Protein AF-Q0MRF9-F1 (afdb_monomer)

Foldseek 3Di:
DDPVVVVVVVLVVQLVVQLVVLVPVLVVVLVVLVVVLVVVCVVCVVCNVVSVVVSVVVNVVSVVVSCVSNVVSDDPDDPDPVVPPVVVVVVVPDD

Secondary structure (DSSP, 8-state):
--HHHHHHHHHHHHHHHHHHHHTHHHHHHHHHHHHHHHHHHHH-GGGHHHHHHHHHHHHHHHHHHHHHHHTTSS-S---------HHHHHHT---

Sequence (95 aa):
MDSLTWIAVASIVMAGLTTGFGTMGPALAEGRAVSVALTSLAQQPDASATITRTLFVGLAMIESMAILLLCRVDDPDLRQPILECPIASVCSGGR

pLDDT: mean 74.39, std 16.98, range [37.38, 92.44]

Mean predicted aligned error: 10.78 Å

Organism: Pseudomonas veronii (NCBI:txid76761)

Radius of gyration: 18.83 Å; Cα contacts (8 Å, |Δi|>4): 32; chains: 1; bounding box: 41×24×55 Å

Structure (mmCIF, N/CA/C/O backbone):
data_AF-Q0MRF9-F1
#
_entry.id   AF-Q0MRF9-F1
#
loop_
_atom_site.group_PDB
_atom_site.id
_atom_site.type_symbol
_atom_site.label_atom_id
_atom_site.label_alt_id
_atom_site.label_comp_id
_atom_site.label_asym_id
_atom_site.label_entity_id
_atom_site.label_seq_id
_atom_site.pdbx_PDB_ins_code
_atom_site.Cartn_x
_atom_site.Cartn_y
_atom_site.Cartn_z
_atom_site.occupancy
_atom_site.B_iso_or_equiv
_atom_site.auth_seq_id
_atom_site.auth_comp_id
_atom_site.auth_asym_id
_atom_site.auth_atom_id
_atom_site.pdbx_PDB_model_num
ATOM 1 N N . MET A 1 1 ? 20.809 9.201 -35.330 1.00 60.41 1 MET A N 1
ATOM 2 C CA . MET A 1 1 ? 20.288 8.933 -33.979 1.00 60.41 1 MET A CA 1
ATOM 3 C C . MET A 1 1 ? 21.423 8.308 -33.209 1.00 60.41 1 MET A C 1
ATOM 5 O O . MET A 1 1 ? 21.831 7.204 -33.557 1.00 60.41 1 MET A O 1
ATOM 9 N N . ASP A 1 2 ? 22.000 9.058 -32.285 1.00 82.62 2 ASP A N 1
ATOM 10 C CA . ASP A 1 2 ? 23.196 8.645 -31.559 1.00 82.62 2 ASP A CA 1
ATOM 11 C C . ASP A 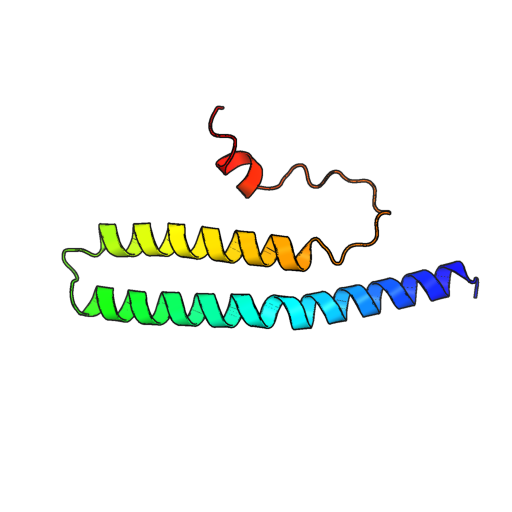1 2 ? 22.869 7.505 -30.589 1.00 82.62 2 ASP A C 1
ATOM 13 O O . ASP A 1 2 ? 21.748 7.407 -30.083 1.00 82.62 2 ASP A O 1
ATOM 17 N N . SER A 1 3 ? 23.843 6.633 -30.315 1.00 83.38 3 SER A N 1
ATOM 18 C CA . SER A 1 3 ? 23.676 5.495 -29.397 1.00 83.38 3 SER A CA 1
ATOM 19 C C . SER A 1 3 ? 23.156 5.927 -28.020 1.00 83.38 3 SER A C 1
ATOM 21 O O . SER A 1 3 ? 22.396 5.199 -27.389 1.00 83.38 3 SER A O 1
ATOM 23 N N . LEU A 1 4 ? 23.497 7.145 -27.589 1.00 84.38 4 LEU A N 1
ATOM 24 C CA . LEU A 1 4 ? 23.014 7.747 -26.346 1.00 84.38 4 LEU A CA 1
ATOM 25 C C . LEU A 1 4 ? 21.495 7.965 -26.338 1.00 84.38 4 LEU A C 1
ATOM 27 O O . LEU A 1 4 ? 20.853 7.732 -25.319 1.00 84.38 4 LEU A O 1
ATOM 31 N N . THR A 1 5 ? 20.897 8.358 -27.466 1.00 84.06 5 THR A N 1
ATOM 32 C CA . THR A 1 5 ? 19.444 8.565 -27.551 1.00 84.06 5 THR A CA 1
ATOM 33 C C . THR A 1 5 ? 18.689 7.243 -27.422 1.00 84.06 5 THR A C 1
ATOM 35 O O . THR A 1 5 ? 17.661 7.187 -26.756 1.00 84.06 5 THR A O 1
ATOM 38 N N . TRP A 1 6 ? 19.213 6.160 -28.003 1.00 81.50 6 TRP A N 1
ATOM 39 C CA . TRP A 1 6 ? 18.616 4.827 -27.868 1.00 81.50 6 TRP A CA 1
ATOM 40 C C . TRP A 1 6 ? 18.707 4.275 -26.444 1.00 81.50 6 TRP A C 1
ATOM 42 O O . TRP A 1 6 ? 17.745 3.673 -25.969 1.00 81.50 6 TRP A O 1
ATOM 52 N N . ILE A 1 7 ? 19.823 4.517 -25.750 1.00 81.88 7 ILE A N 1
ATOM 53 C CA . ILE A 1 7 ? 19.993 4.131 -24.342 1.00 81.88 7 ILE A CA 1
ATOM 54 C C . ILE A 1 7 ? 19.004 4.900 -23.453 1.00 81.88 7 ILE A C 1
ATOM 56 O O . ILE A 1 7 ? 18.335 4.283 -22.629 1.00 81.88 7 ILE A O 1
ATOM 60 N N . ALA A 1 8 ? 18.843 6.209 -23.672 1.00 78.19 8 ALA A N 1
ATOM 61 C CA . ALA A 1 8 ? 17.900 7.034 -22.912 1.00 78.19 8 ALA A CA 1
ATOM 62 C C . ALA A 1 8 ? 16.436 6.597 -23.104 1.00 78.19 8 ALA A C 1
ATOM 64 O O . ALA A 1 8 ? 15.658 6.556 -22.156 1.00 78.19 8 ALA A O 1
ATOM 65 N N . VAL A 1 9 ? 16.043 6.231 -24.327 1.00 82.62 9 VAL A N 1
ATOM 66 C CA . VAL A 1 9 ? 14.689 5.710 -24.580 1.00 82.62 9 VAL A CA 1
ATOM 67 C C . VAL A 1 9 ? 14.484 4.361 -23.886 1.00 82.62 9 VAL A C 1
ATOM 69 O O . VAL A 1 9 ? 13.426 4.126 -23.303 1.00 82.62 9 VAL A O 1
ATOM 72 N N . ALA A 1 10 ? 15.489 3.483 -23.915 1.00 83.69 10 ALA A N 1
ATOM 73 C CA . ALA A 1 10 ? 15.413 2.187 -23.251 1.00 83.69 10 ALA A CA 1
ATOM 74 C C . ALA A 1 10 ? 15.303 2.314 -21.719 1.00 83.69 10 ALA A C 1
ATOM 76 O O . ALA A 1 10 ? 14.501 1.591 -21.123 1.00 83.69 10 ALA A O 1
ATOM 77 N N . SER A 1 11 ? 16.039 3.237 -21.082 1.00 75.25 11 SER A N 1
ATOM 78 C CA . SER A 1 11 ? 15.974 3.426 -19.623 1.00 75.25 11 SER A CA 1
ATOM 79 C C . SER A 1 11 ? 14.617 3.961 -19.167 1.00 75.25 11 SER A C 1
ATOM 81 O O . SER A 1 11 ? 14.029 3.399 -18.248 1.00 75.25 11 SER A O 1
ATOM 83 N N . ILE A 1 12 ? 14.041 4.939 -19.875 1.00 79.81 12 ILE A N 1
ATOM 84 C CA . ILE A 1 12 ? 12.712 5.491 -19.552 1.00 79.81 12 ILE A CA 1
ATOM 85 C C . ILE A 1 12 ? 11.624 4.408 -19.609 1.00 79.81 12 ILE A C 1
ATOM 87 O O . ILE A 1 12 ? 10.759 4.335 -18.733 1.00 79.81 12 ILE A O 1
ATOM 91 N N . VAL A 1 13 ? 11.665 3.538 -20.624 1.00 85.56 13 VAL A N 1
ATOM 92 C CA . VAL A 1 13 ? 10.692 2.443 -20.760 1.00 85.56 13 VAL A CA 1
ATOM 93 C C . VAL A 1 13 ? 10.854 1.421 -19.632 1.00 85.56 13 VAL A C 1
ATOM 95 O O . VAL A 1 13 ? 9.859 1.000 -19.040 1.00 85.56 13 VAL A O 1
ATOM 98 N N . MET A 1 14 ? 12.090 1.048 -19.292 1.00 82.00 14 MET A N 1
ATOM 99 C CA . MET A 1 14 ? 12.365 0.111 -18.197 1.00 82.00 14 MET A CA 1
ATOM 100 C C . MET A 1 14 ? 11.997 0.688 -16.824 1.00 82.00 14 MET A C 1
ATOM 102 O O . MET A 1 14 ? 11.432 -0.032 -15.995 1.00 82.00 14 MET A O 1
ATOM 106 N N . ALA A 1 15 ? 12.235 1.982 -16.600 1.00 75.88 15 ALA A N 1
ATOM 107 C CA . ALA A 1 15 ? 11.839 2.684 -15.384 1.00 75.88 15 ALA A CA 1
ATOM 108 C C . ALA A 1 15 ? 10.310 2.703 -15.221 1.00 75.88 15 ALA A C 1
ATOM 110 O O . ALA A 1 15 ? 9.784 2.363 -14.155 1.00 75.88 15 ALA A O 1
ATOM 111 N N . GLY A 1 16 ? 9.579 3.004 -16.300 1.00 77.12 16 GLY A N 1
ATOM 112 C CA . GLY A 1 16 ? 8.115 2.983 -16.309 1.00 77.12 16 GLY A CA 1
ATOM 113 C C . GLY A 1 16 ? 7.532 1.591 -16.049 1.00 77.12 16 GLY A C 1
ATOM 114 O O . GLY A 1 16 ? 6.625 1.447 -15.227 1.00 77.12 16 GLY A O 1
ATOM 115 N N . LEU A 1 17 ? 8.076 0.552 -16.692 1.00 84.38 17 LEU A N 1
ATOM 116 C CA . LEU A 1 17 ? 7.625 -0.828 -16.480 1.00 84.38 17 LEU A CA 1
ATOM 117 C C . LEU A 1 17 ? 7.875 -1.286 -15.044 1.00 84.38 17 LEU A C 1
ATOM 119 O O . LEU A 1 17 ? 6.973 -1.821 -14.399 1.00 84.38 17 LEU A O 1
ATOM 123 N N . THR A 1 18 ? 9.071 -1.050 -14.513 1.00 81.81 18 THR A N 1
ATOM 124 C CA . THR A 1 18 ? 9.409 -1.543 -13.175 1.00 81.81 18 THR A CA 1
ATOM 125 C C . THR A 1 18 ? 8.646 -0.788 -12.085 1.00 81.81 18 THR A C 1
ATOM 127 O O . THR A 1 18 ? 8.201 -1.408 -11.121 1.00 81.81 18 THR A O 1
ATOM 130 N N . THR A 1 19 ? 8.379 0.508 -12.273 1.00 79.81 19 THR A N 1
ATOM 131 C CA . THR A 1 19 ? 7.507 1.282 -11.371 1.00 79.81 19 THR A CA 1
ATOM 132 C C . THR A 1 19 ? 6.057 0.796 -11.430 1.00 79.81 19 THR A C 1
ATOM 134 O O . THR A 1 19 ? 5.410 0.612 -10.395 1.00 79.81 19 THR A O 1
ATOM 137 N N . GLY A 1 20 ? 5.550 0.530 -12.638 1.00 80.44 20 GLY A N 1
ATOM 138 C CA . GLY A 1 20 ? 4.193 0.029 -12.847 1.00 80.44 20 GLY A CA 1
ATOM 139 C C . GLY A 1 20 ? 3.950 -1.321 -12.172 1.00 80.44 20 GLY A C 1
ATOM 140 O O . GLY A 1 20 ? 2.954 -1.482 -11.475 1.00 80.44 20 GLY A O 1
ATOM 141 N N . PHE A 1 21 ? 4.876 -2.274 -12.312 1.00 82.00 21 PHE A N 1
ATOM 142 C CA . PHE A 1 21 ? 4.759 -3.581 -11.654 1.00 82.00 21 PHE A CA 1
ATOM 143 C C . PHE A 1 21 ? 5.115 -3.539 -10.159 1.00 82.00 21 PHE A C 1
ATOM 145 O O . PHE A 1 21 ? 4.492 -4.243 -9.363 1.00 82.00 21 PHE A O 1
ATOM 152 N N . GLY A 1 22 ? 6.076 -2.705 -9.755 1.00 80.88 22 GLY A N 1
ATOM 153 C CA . GLY A 1 22 ? 6.527 -2.602 -8.365 1.00 80.88 22 GLY A CA 1
ATOM 154 C C . GLY A 1 22 ? 5.483 -2.010 -7.413 1.00 80.88 22 GLY A C 1
ATOM 155 O O . GLY A 1 22 ? 5.391 -2.430 -6.261 1.00 80.88 22 GLY A O 1
ATOM 156 N N . THR A 1 23 ? 4.642 -1.090 -7.893 1.00 82.19 23 THR A N 1
ATOM 157 C CA . THR A 1 23 ? 3.592 -0.437 -7.082 1.00 82.19 23 THR A CA 1
ATOM 158 C C . THR A 1 23 ? 2.356 -1.307 -6.836 1.00 82.19 23 THR A C 1
ATOM 160 O O . THR A 1 23 ? 1.596 -1.036 -5.905 1.00 82.19 23 THR A O 1
ATOM 163 N N . MET A 1 24 ? 2.150 -2.385 -7.604 1.00 85.88 24 MET A N 1
ATOM 164 C CA . MET A 1 24 ? 0.936 -3.210 -7.494 1.00 85.88 24 MET A CA 1
ATOM 165 C C . MET A 1 24 ? 0.817 -3.924 -6.138 1.00 85.88 24 MET A C 1
ATOM 167 O O . MET A 1 24 ? -0.281 -4.050 -5.597 1.00 85.88 24 MET A O 1
ATOM 171 N N . GLY A 1 25 ? 1.939 -4.394 -5.582 1.00 86.31 25 GLY A N 1
ATOM 172 C CA . GLY A 1 25 ? 1.975 -5.078 -4.285 1.00 86.31 25 GLY A CA 1
ATOM 173 C C . GLY A 1 25 ? 1.585 -4.163 -3.116 1.00 86.31 25 GLY A C 1
ATOM 174 O O . GLY A 1 25 ? 0.621 -4.481 -2.412 1.00 86.31 25 GLY A O 1
ATOM 175 N N . PRO A 1 26 ? 2.280 -3.023 -2.923 1.00 85.12 26 PRO A N 1
ATOM 176 C CA . PRO A 1 26 ? 1.939 -2.035 -1.900 1.00 85.12 26 PRO A CA 1
ATOM 177 C C . PRO A 1 26 ? 0.499 -1.523 -2.009 1.00 85.12 26 PRO A C 1
ATOM 179 O O . PRO A 1 26 ? -0.224 -1.551 -1.015 1.00 85.12 26 PRO A O 1
ATOM 182 N N . ALA A 1 27 ? 0.029 -1.195 -3.221 1.00 86.12 27 ALA A N 1
ATOM 183 C CA . ALA A 1 27 ? -1.337 -0.708 -3.438 1.00 86.12 27 ALA A CA 1
ATOM 184 C C . ALA A 1 27 ? -2.409 -1.701 -2.946 1.00 86.12 27 ALA A C 1
ATOM 186 O O . ALA A 1 27 ? -3.418 -1.315 -2.349 1.00 86.12 27 ALA A O 1
ATOM 187 N N . LEU A 1 28 ? -2.187 -3.004 -3.158 1.00 88.75 28 LEU A N 1
ATOM 188 C CA . LEU A 1 28 ? -3.108 -4.037 -2.686 1.00 88.75 28 LEU A CA 1
ATOM 189 C C . LEU A 1 28 ? -3.033 -4.225 -1.161 1.00 88.75 28 LEU A C 1
ATOM 191 O O . LEU A 1 28 ? -4.059 -4.470 -0.521 1.00 88.75 28 LEU A O 1
ATOM 195 N N . ALA A 1 29 ? -1.839 -4.111 -0.574 1.00 88.38 29 ALA A N 1
ATOM 196 C CA . ALA A 1 29 ? -1.626 -4.245 0.865 1.00 88.38 29 ALA A CA 1
ATOM 197 C C . ALA A 1 29 ? -2.275 -3.095 1.655 1.00 88.38 29 ALA A C 1
ATOM 199 O O . ALA A 1 29 ? -2.962 -3.345 2.648 1.00 88.38 29 ALA A O 1
ATOM 200 N N . GLU A 1 30 ? -2.130 -1.856 1.186 1.00 88.69 30 GLU A N 1
ATOM 201 C CA . GLU A 1 30 ? -2.719 -0.671 1.820 1.00 88.69 30 GLU A CA 1
ATOM 202 C C . GLU A 1 30 ? -4.245 -0.697 1.773 1.00 88.69 30 GLU A C 1
ATOM 204 O O . GLU A 1 30 ? -4.901 -0.519 2.802 1.00 88.69 30 GLU A O 1
ATOM 209 N N . GLY A 1 31 ? -4.828 -1.020 0.613 1.00 89.12 31 GLY A N 1
ATOM 210 C CA . GLY A 1 31 ? -6.281 -1.144 0.477 1.00 89.12 31 GLY A CA 1
ATOM 211 C C . GLY A 1 31 ? -6.866 -2.207 1.415 1.00 89.12 31 GLY A C 1
ATOM 212 O O . GLY A 1 31 ? -7.900 -1.989 2.057 1.00 89.12 31 GLY A O 1
ATOM 213 N N . ARG A 1 32 ? -6.172 -3.343 1.568 1.00 90.94 32 ARG A N 1
ATOM 214 C CA . ARG A 1 32 ? -6.549 -4.395 2.526 1.00 90.94 32 ARG A CA 1
ATOM 215 C C . ARG A 1 32 ? -6.459 -3.887 3.965 1.00 90.94 32 ARG A C 1
ATOM 217 O O . ARG A 1 32 ? -7.430 -4.044 4.706 1.00 90.94 32 ARG A O 1
ATOM 224 N N . ALA A 1 33 ? -5.354 -3.252 4.349 1.00 89.00 33 ALA A N 1
ATOM 225 C CA . ALA A 1 33 ? -5.154 -2.731 5.701 1.00 89.00 33 ALA A CA 1
ATOM 226 C C . ALA A 1 33 ? -6.231 -1.703 6.094 1.00 89.00 33 ALA A C 1
ATOM 228 O O . ALA A 1 33 ? -6.819 -1.807 7.173 1.00 89.00 33 ALA A O 1
ATOM 229 N N . VAL A 1 34 ? -6.561 -0.773 5.191 1.00 91.12 34 VAL A N 1
ATOM 230 C CA . VAL A 1 34 ? -7.611 0.235 5.410 1.00 91.12 34 VAL A CA 1
ATOM 231 C C . VAL A 1 34 ? -8.988 -0.415 5.550 1.00 91.12 34 VAL A C 1
ATOM 233 O O . VAL A 1 34 ? -9.726 -0.079 6.474 1.00 91.12 34 VAL A O 1
ATOM 236 N N . SER A 1 35 ? -9.335 -1.384 4.695 1.00 91.94 35 SER A N 1
ATOM 237 C CA . SER A 1 35 ? -10.638 -2.068 4.770 1.00 91.94 35 SER A CA 1
ATOM 238 C C . SER A 1 35 ? -10.856 -2.796 6.106 1.00 91.94 35 SER A C 1
ATOM 240 O O . SER A 1 35 ? -11.941 -2.727 6.696 1.00 91.94 35 SER A O 1
ATOM 242 N N . VAL A 1 36 ? -9.806 -3.438 6.630 1.00 90.88 36 VAL A N 1
ATOM 243 C CA . VAL A 1 36 ? -9.838 -4.117 7.930 1.00 90.88 36 VAL A CA 1
ATOM 244 C C . VAL A 1 36 ? -9.941 -3.094 9.058 1.00 90.88 36 VAL A C 1
ATOM 246 O O . VAL A 1 36 ? -10.761 -3.266 9.957 1.00 90.88 36 VAL A O 1
ATOM 249 N N . ALA A 1 37 ? -9.190 -1.994 8.991 1.00 89.44 37 ALA A N 1
ATOM 250 C CA . ALA A 1 37 ? -9.270 -0.943 10.000 1.00 89.44 37 ALA A CA 1
ATOM 251 C C . ALA A 1 37 ? -10.647 -0.267 10.048 1.00 89.44 37 ALA A C 1
ATOM 253 O O . ALA A 1 37 ? -11.159 -0.034 11.139 1.00 89.44 37 ALA A O 1
ATOM 254 N N . LEU A 1 38 ? -11.284 -0.015 8.899 1.00 89.88 38 LEU A N 1
ATOM 255 C CA . LEU A 1 38 ? -12.651 0.516 8.839 1.00 89.88 38 LEU A CA 1
ATOM 256 C C . LEU A 1 38 ? -13.667 -0.451 9.460 1.00 89.88 38 LEU A C 1
ATOM 258 O O . LEU A 1 38 ? -14.569 -0.018 10.175 1.00 89.88 38 LEU A O 1
ATOM 262 N N . THR A 1 39 ? -13.491 -1.757 9.246 1.00 92.00 39 THR A N 1
ATOM 263 C CA . THR A 1 39 ? -14.337 -2.781 9.879 1.00 92.00 39 THR A CA 1
ATOM 264 C C . THR A 1 39 ? -14.159 -2.773 11.401 1.00 92.00 39 THR A C 1
ATOM 266 O O . THR A 1 39 ? -15.145 -2.778 12.137 1.00 92.00 39 THR A O 1
ATOM 269 N N . SER A 1 40 ? -12.918 -2.679 11.888 1.00 88.25 40 SER A N 1
ATOM 270 C CA . SER A 1 40 ? -12.617 -2.574 13.323 1.00 88.25 40 SER A CA 1
ATOM 271 C C . SER A 1 40 ? -13.146 -1.277 13.947 1.00 88.25 40 SER A C 1
ATOM 273 O O . SER A 1 40 ? -13.655 -1.302 15.065 1.00 88.25 40 SER A O 1
ATOM 275 N N . LEU A 1 41 ? -13.091 -0.156 13.218 1.00 89.75 41 LEU A N 1
ATOM 276 C CA . LEU A 1 41 ? -13.673 1.125 13.639 1.00 89.75 41 LEU A CA 1
ATOM 277 C C . LEU A 1 41 ? -15.196 1.044 13.778 1.00 89.75 41 LEU A C 1
ATOM 279 O O . LEU A 1 41 ? -15.748 1.589 14.730 1.00 89.75 41 LEU A O 1
ATOM 283 N N . ALA A 1 42 ? -15.868 0.346 12.859 1.00 89.38 42 ALA A N 1
ATOM 284 C CA . ALA A 1 42 ? -17.312 0.141 12.924 1.00 89.38 42 ALA A CA 1
ATOM 285 C C . ALA A 1 42 ? -17.728 -0.741 14.115 1.00 89.38 42 ALA A C 1
ATOM 287 O O . ALA A 1 42 ? -18.799 -0.533 14.680 1.00 89.38 42 ALA A O 1
ATOM 288 N N . GLN A 1 43 ? -16.892 -1.710 14.511 1.00 92.44 43 GLN A N 1
ATOM 289 C CA . GLN A 1 43 ? -17.166 -2.574 15.666 1.00 92.44 43 GLN A CA 1
ATOM 290 C C . GLN A 1 43 ? -16.833 -1.923 17.013 1.00 92.44 43 GLN A C 1
ATOM 292 O O . GLN A 1 43 ? -17.472 -2.246 18.013 1.00 92.44 43 GLN A O 1
ATOM 297 N N . GLN A 1 44 ? -15.838 -1.034 17.062 1.00 87.88 44 GLN A N 1
ATOM 298 C CA . GLN A 1 44 ? -15.376 -0.397 18.298 1.00 87.88 44 GLN A CA 1
ATOM 299 C C . GLN A 1 44 ? -15.149 1.111 18.104 1.00 87.88 44 GLN A C 1
ATOM 301 O O . GLN A 1 44 ? -14.000 1.565 18.035 1.00 87.88 44 GLN A O 1
ATOM 306 N N . PRO A 1 4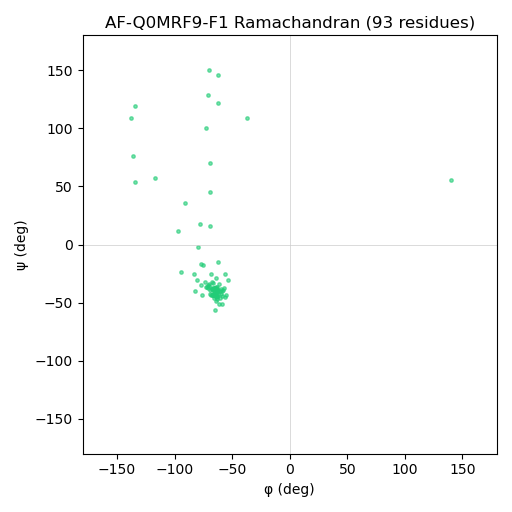5 ? -16.230 1.916 18.055 1.00 81.94 45 PRO A N 1
ATOM 307 C CA . PRO A 1 45 ? -16.125 3.365 17.875 1.00 81.94 45 PRO A CA 1
ATOM 308 C C . PRO A 1 45 ? -15.407 4.064 19.045 1.00 81.94 45 PRO A C 1
ATOM 310 O O . PRO A 1 45 ? -14.715 5.062 18.831 1.00 81.94 45 PRO A O 1
ATOM 313 N N . ASP A 1 46 ? -15.484 3.504 20.256 1.00 85.06 46 ASP A N 1
ATOM 314 C CA . ASP A 1 46 ? -14.836 4.048 21.461 1.00 85.06 46 ASP A CA 1
ATOM 315 C C . ASP A 1 46 ? -13.299 3.961 21.413 1.00 85.06 46 ASP A C 1
ATOM 317 O O . ASP A 1 46 ? -12.603 4.765 22.030 1.00 85.06 46 ASP A O 1
ATOM 321 N N . ALA A 1 47 ? -12.748 3.017 20.641 1.00 87.31 47 ALA A N 1
ATOM 322 C CA . ALA A 1 47 ? -11.304 2.831 20.462 1.00 87.31 47 ALA A CA 1
ATOM 323 C C . ALA A 1 47 ? -10.760 3.497 19.180 1.00 87.31 47 ALA A C 1
ATOM 325 O O . ALA A 1 47 ? -9.610 3.265 18.788 1.00 87.31 47 ALA A O 1
ATOM 326 N N . SER A 1 48 ? -11.562 4.338 18.522 1.00 82.81 48 SER A N 1
ATOM 327 C CA . SER A 1 48 ? -11.258 4.916 17.205 1.00 82.81 48 SER A CA 1
ATOM 328 C C . SER A 1 48 ? -9.942 5.696 17.135 1.00 82.81 48 SER A C 1
ATOM 330 O O . SER A 1 48 ? -9.203 5.582 16.151 1.00 82.81 48 SER A O 1
ATOM 332 N N . ALA A 1 49 ? -9.598 6.431 18.196 1.00 86.12 49 ALA A N 1
ATOM 333 C CA . ALA A 1 49 ? -8.341 7.175 18.284 1.00 86.12 49 ALA A CA 1
ATOM 334 C C . ALA A 1 49 ? -7.107 6.256 18.258 1.00 86.12 49 ALA A C 1
ATOM 336 O O . ALA A 1 49 ? -6.091 6.594 17.653 1.00 86.12 49 ALA A O 1
ATOM 337 N N . THR A 1 50 ? -7.190 5.075 18.873 1.00 89.06 50 THR A N 1
ATOM 338 C CA . THR A 1 50 ? -6.088 4.103 18.894 1.00 89.06 50 THR A CA 1
ATOM 339 C C . THR A 1 50 ? -5.967 3.385 17.551 1.00 89.06 50 THR A C 1
ATOM 341 O O . THR A 1 50 ? -4.859 3.261 17.030 1.00 89.06 50 THR A O 1
ATOM 344 N N . ILE A 1 51 ? -7.094 2.970 16.960 1.00 88.00 51 ILE A N 1
ATOM 345 C CA . ILE A 1 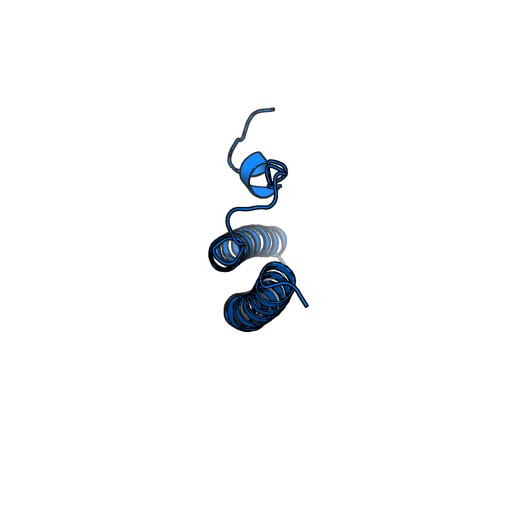51 ? -7.132 2.234 15.683 1.00 88.00 51 ILE A CA 1
ATOM 346 C C . ILE A 1 51 ? -6.592 3.086 14.527 1.00 88.00 51 ILE A C 1
ATOM 348 O O . ILE A 1 51 ? -5.818 2.607 13.704 1.00 88.00 51 ILE A O 1
ATOM 352 N N . THR A 1 52 ? -6.962 4.365 14.460 1.00 87.75 52 THR A N 1
ATOM 353 C CA . THR A 1 52 ? -6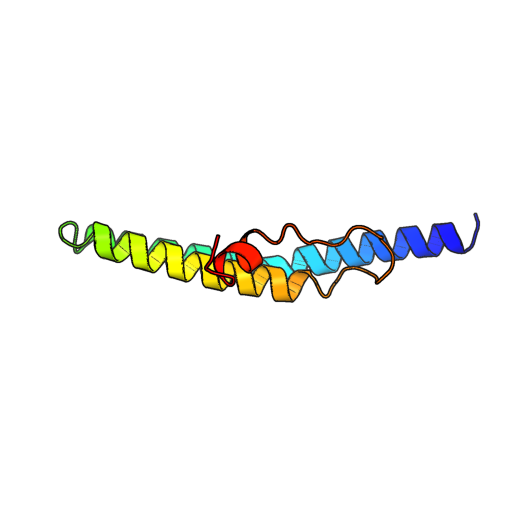.456 5.266 13.410 1.00 87.75 52 THR A CA 1
ATOM 354 C C . THR A 1 52 ? -4.961 5.542 13.562 1.00 87.75 52 THR A 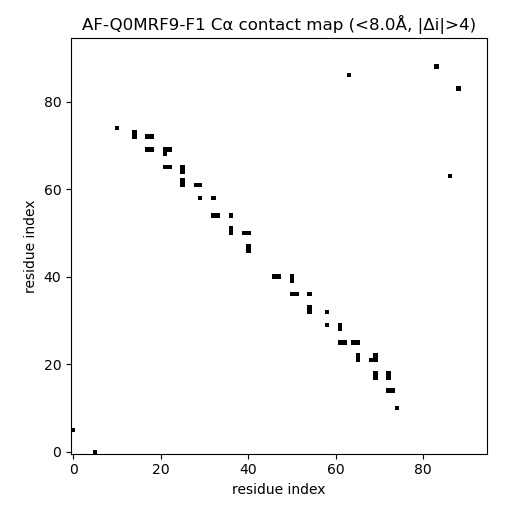C 1
ATOM 356 O O . THR A 1 52 ? -4.241 5.565 12.565 1.00 87.75 52 THR A O 1
ATOM 359 N N . ARG A 1 53 ? -4.450 5.673 14.794 1.00 91.19 53 ARG A N 1
ATOM 360 C CA . ARG A 1 53 ? -3.011 5.860 15.044 1.00 91.19 53 ARG A CA 1
ATOM 361 C C . ARG A 1 53 ? -2.187 4.655 14.594 1.00 91.19 53 ARG A C 1
ATOM 363 O O . ARG A 1 53 ? -1.153 4.836 13.957 1.00 91.19 53 ARG A O 1
ATOM 370 N N . THR A 1 54 ? -2.640 3.440 14.902 1.00 87.38 54 THR A N 1
ATOM 371 C CA . THR A 1 54 ? -1.953 2.213 14.470 1.00 87.38 54 THR A CA 1
ATOM 372 C C . THR A 1 54 ? -2.088 1.987 12.966 1.00 87.38 54 THR A C 1
ATOM 374 O O . THR A 1 54 ? -1.117 1.559 12.345 1.00 87.38 54 THR A O 1
ATOM 377 N N . LEU A 1 55 ? -3.226 2.351 12.364 1.00 88.19 55 LEU A N 1
ATOM 378 C CA . LEU A 1 55 ? -3.410 2.352 10.911 1.00 88.19 55 LEU A CA 1
ATOM 379 C C . LEU A 1 55 ? -2.389 3.265 10.218 1.00 88.19 55 LEU A C 1
ATOM 381 O O . LEU A 1 55 ? -1.707 2.805 9.310 1.00 88.19 55 LEU A O 1
ATOM 385 N N . PHE A 1 56 ? -2.245 4.527 10.640 1.00 88.00 56 PHE A N 1
ATOM 386 C CA . PHE A 1 56 ? -1.312 5.462 9.993 1.00 88.00 56 PHE A CA 1
ATOM 387 C C . PHE A 1 56 ? 0.153 5.047 10.153 1.00 88.00 56 PHE A C 1
ATOM 389 O O . PHE A 1 56 ? 0.925 5.167 9.206 1.00 88.00 56 PHE A O 1
ATOM 396 N N . VAL A 1 57 ? 0.537 4.509 11.315 1.00 89.44 57 VAL A N 1
ATOM 397 C CA . VAL A 1 57 ? 1.886 3.951 11.508 1.00 89.44 57 VAL A CA 1
ATOM 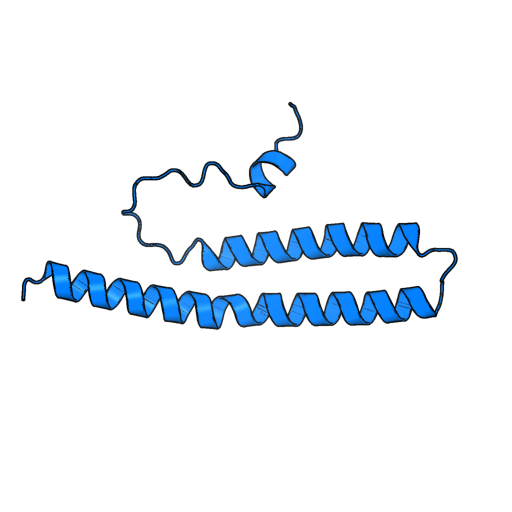398 C C . VAL A 1 57 ? 2.102 2.725 10.613 1.00 89.44 57 VAL A C 1
ATOM 400 O O . VAL A 1 57 ? 3.162 2.588 10.008 1.00 89.44 57 VAL A O 1
ATOM 403 N N . GLY A 1 58 ? 1.096 1.854 10.488 1.00 84.44 58 GLY A N 1
ATOM 404 C CA . GLY A 1 58 ? 1.142 0.691 9.600 1.00 84.44 58 GLY A CA 1
ATOM 405 C C . GLY A 1 58 ? 1.247 1.071 8.121 1.00 84.44 58 GLY A C 1
ATOM 406 O O . GLY A 1 58 ? 2.075 0.510 7.410 1.00 84.44 58 GLY A O 1
ATOM 407 N N . LEU A 1 59 ? 0.473 2.063 7.674 1.00 86.00 59 LEU A N 1
ATOM 408 C CA . LEU A 1 59 ? 0.548 2.603 6.314 1.00 86.00 59 LEU A CA 1
ATOM 409 C C . LEU A 1 59 ? 1.918 3.233 6.036 1.00 86.00 59 LEU A C 1
ATOM 411 O O . LEU A 1 59 ? 2.513 2.947 5.005 1.00 86.00 59 LEU A O 1
ATOM 415 N N . ALA A 1 60 ? 2.479 3.991 6.982 1.00 84.69 60 ALA A N 1
ATOM 416 C CA . ALA A 1 60 ? 3.817 4.567 6.836 1.00 84.69 60 ALA A CA 1
ATOM 417 C C . ALA A 1 60 ? 4.926 3.502 6.679 1.00 84.69 60 ALA A C 1
ATOM 419 O O . ALA A 1 60 ? 5.903 3.714 5.953 1.00 84.69 60 ALA A O 1
ATOM 420 N N . MET A 1 61 ? 4.782 2.343 7.334 1.00 82.19 61 MET A N 1
ATOM 421 C CA . MET A 1 61 ? 5.707 1.213 7.166 1.00 82.19 61 MET A CA 1
ATOM 422 C C . MET A 1 61 ? 5.587 0.572 5.775 1.00 82.19 61 MET A C 1
ATOM 424 O O . MET A 1 61 ? 6.608 0.229 5.178 1.00 82.19 61 MET A O 1
ATOM 428 N N . ILE A 1 62 ? 4.365 0.445 5.243 1.00 82.62 62 ILE A N 1
ATOM 429 C CA . ILE A 1 62 ? 4.118 -0.110 3.900 1.00 82.62 62 ILE A CA 1
ATOM 430 C C . ILE A 1 62 ? 4.646 0.839 2.815 1.00 82.62 62 ILE A C 1
ATOM 432 O O . ILE A 1 62 ? 5.365 0.389 1.922 1.00 82.62 62 ILE A O 1
ATOM 436 N N . GLU A 1 63 ? 4.402 2.142 2.951 1.00 81.25 63 GLU A N 1
ATOM 437 C CA . GLU A 1 63 ? 4.958 3.193 2.086 1.00 81.25 63 GLU A CA 1
ATOM 438 C C . GLU A 1 63 ? 6.494 3.139 2.032 1.00 81.25 63 GLU A C 1
ATOM 440 O O . GLU A 1 63 ? 7.107 3.179 0.965 1.00 81.25 63 GLU A O 1
ATOM 445 N N . SER A 1 64 ? 7.148 2.943 3.180 1.00 78.06 64 SER A N 1
ATOM 446 C CA . SER A 1 64 ? 8.613 2.829 3.237 1.00 78.06 64 SER A CA 1
ATOM 447 C C . SER A 1 64 ? 9.134 1.596 2.484 1.00 78.06 64 SER A C 1
ATOM 449 O O . SER A 1 64 ? 10.179 1.652 1.833 1.00 78.06 64 SER A O 1
ATOM 451 N N . MET A 1 65 ? 8.400 0.482 2.534 1.00 72.75 65 MET A N 1
ATOM 452 C CA . MET A 1 65 ? 8.699 -0.721 1.749 1.00 72.75 65 MET A CA 1
ATOM 453 C C . MET A 1 65 ? 8.433 -0.525 0.254 1.00 72.75 65 MET A C 1
ATOM 455 O O . MET A 1 65 ? 9.204 -1.037 -0.561 1.00 72.75 65 MET A O 1
ATOM 459 N N . ALA A 1 66 ? 7.404 0.242 -0.112 1.00 74.81 66 ALA A N 1
ATOM 460 C CA . ALA A 1 66 ? 7.141 0.618 -1.497 1.00 74.81 66 ALA A CA 1
ATOM 461 C C . ALA A 1 66 ? 8.312 1.431 -2.063 1.00 74.81 66 ALA A C 1
ATOM 463 O O . ALA A 1 66 ? 8.899 1.042 -3.071 1.00 74.81 66 ALA A O 1
ATOM 464 N N . ILE A 1 67 ? 8.743 2.483 -1.363 1.00 71.69 67 ILE A N 1
ATOM 465 C CA . ILE A 1 67 ? 9.882 3.315 -1.778 1.00 71.69 67 ILE A CA 1
ATOM 466 C C . ILE A 1 67 ? 11.169 2.483 -1.879 1.00 71.69 67 ILE A C 1
ATOM 468 O O . ILE A 1 67 ? 11.937 2.668 -2.817 1.00 71.69 67 ILE A O 1
ATOM 472 N N . LEU A 1 68 ? 11.399 1.524 -0.978 1.00 74.06 68 LEU A N 1
ATOM 473 C CA . LEU A 1 68 ? 12.551 0.612 -1.049 1.00 74.06 68 LEU A CA 1
ATOM 474 C C . LEU A 1 68 ? 12.557 -0.269 -2.306 1.00 74.06 68 LEU A C 1
ATOM 476 O O . LEU A 1 68 ? 13.624 -0.502 -2.879 1.00 74.06 68 LEU A O 1
ATOM 480 N N . LEU A 1 69 ? 11.391 -0.766 -2.722 1.00 69.06 69 LEU A N 1
ATOM 481 C CA . LEU A 1 69 ? 11.249 -1.588 -3.925 1.00 69.06 69 LEU A CA 1
ATOM 482 C C . LEU A 1 69 ? 11.413 -0.746 -5.204 1.00 69.06 69 LEU A C 1
ATOM 484 O O . LEU A 1 69 ? 12.001 -1.219 -6.173 1.00 69.06 69 LEU A O 1
ATOM 488 N N . LEU A 1 70 ? 10.924 0.498 -5.194 1.00 68.75 70 LEU A N 1
ATOM 489 C CA . LEU A 1 70 ? 10.948 1.401 -6.350 1.00 68.75 70 LEU A CA 1
ATOM 490 C C . LEU A 1 70 ? 12.285 2.124 -6.531 1.00 68.75 70 LEU A C 1
ATOM 492 O O . LEU A 1 70 ? 12.787 2.215 -7.642 1.00 68.75 70 LEU A O 1
ATOM 496 N N . CYS A 1 71 ? 12.917 2.576 -5.450 1.00 67.00 71 CYS A N 1
ATOM 497 C CA . CYS A 1 71 ? 14.187 3.313 -5.485 1.00 67.00 71 CYS A CA 1
ATOM 498 C C . CYS A 1 71 ? 15.351 2.484 -6.074 1.00 67.00 71 CYS A C 1
ATOM 500 O O . CYS A 1 71 ? 16.384 3.024 -6.453 1.00 67.00 71 CYS A O 1
ATOM 502 N N . ARG A 1 72 ? 15.201 1.157 -6.195 1.00 60.03 72 ARG A N 1
ATOM 503 C CA . ARG A 1 72 ? 16.185 0.286 -6.864 1.00 60.03 72 ARG A CA 1
ATOM 504 C C . ARG A 1 72 ? 16.095 0.289 -8.394 1.00 60.03 72 ARG A C 1
ATOM 506 O O . ARG A 1 72 ? 16.891 -0.402 -9.024 1.00 60.03 72 ARG A O 1
ATOM 513 N N . VAL A 1 73 ? 15.139 1.017 -8.964 1.00 61.25 73 VAL A N 1
ATOM 514 C CA . VAL A 1 73 ? 14.866 1.067 -10.407 1.00 61.25 73 VAL A CA 1
ATOM 515 C C . VAL A 1 73 ? 15.574 2.229 -11.103 1.00 61.25 73 VAL A C 1
ATOM 517 O O . VAL A 1 73 ? 15.826 2.123 -12.299 1.00 61.25 73 VAL A O 1
ATOM 520 N N . ASP A 1 74 ? 15.924 3.298 -10.387 1.00 53.72 74 ASP A N 1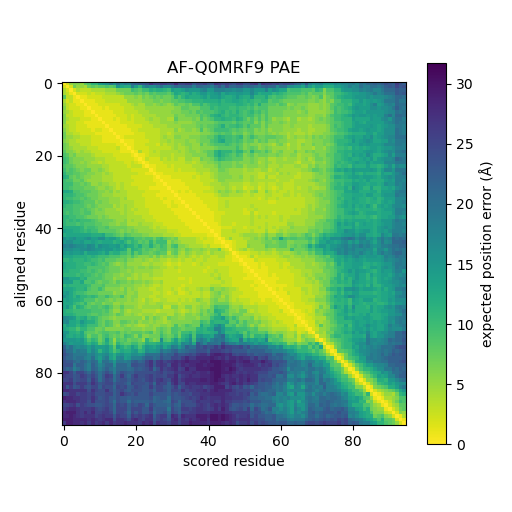
ATOM 521 C CA . ASP A 1 74 ? 16.629 4.435 -10.980 1.00 53.72 74 ASP A CA 1
ATOM 522 C C . ASP A 1 74 ? 18.080 4.079 -11.335 1.00 53.72 74 ASP A C 1
ATOM 524 O O . ASP A 1 74 ? 18.854 3.563 -10.518 1.00 53.72 74 ASP A O 1
ATOM 528 N N . ASP A 1 75 ? 18.453 4.369 -12.578 1.00 52.34 75 ASP A N 1
ATOM 529 C CA . ASP A 1 75 ? 19.817 4.312 -13.073 1.00 52.34 75 ASP A CA 1
ATOM 530 C C . ASP A 1 75 ? 20.717 5.324 -12.321 1.00 52.34 75 ASP A C 1
ATOM 532 O O . ASP A 1 75 ? 20.266 6.401 -11.931 1.00 52.34 75 ASP A O 1
ATOM 536 N N . PRO A 1 76 ? 22.008 5.003 -12.085 1.00 51.41 76 PRO A N 1
ATOM 537 C CA . PRO A 1 76 ? 22.884 5.729 -11.153 1.00 51.41 76 PRO A CA 1
ATOM 538 C C . PRO A 1 76 ? 23.297 7.155 -11.584 1.00 51.41 76 PRO A C 1
ATOM 540 O O . PRO A 1 76 ? 24.241 7.706 -11.017 1.00 51.41 76 PRO A O 1
ATOM 543 N N . ASP A 1 77 ? 22.624 7.771 -12.560 1.00 53.84 77 ASP A N 1
ATOM 544 C CA . ASP A 1 77 ? 23.097 8.976 -13.251 1.00 53.84 77 ASP A CA 1
ATOM 545 C C . ASP A 1 77 ? 22.021 10.070 -13.411 1.00 53.84 77 ASP A C 1
ATOM 547 O O . ASP A 1 77 ? 21.793 10.611 -14.492 1.00 53.84 77 ASP A O 1
ATOM 551 N N . LEU A 1 78 ? 21.383 10.478 -12.305 1.00 46.47 78 LEU A N 1
ATOM 552 C CA . LEU A 1 78 ? 20.882 11.850 -12.208 1.00 46.47 78 LEU A CA 1
ATOM 553 C C . LEU A 1 78 ? 21.140 12.464 -10.830 1.00 46.47 78 LEU A C 1
ATOM 555 O O . LEU A 1 78 ? 20.575 12.131 -9.794 1.00 46.47 78 LEU A O 1
ATOM 559 N N . ARG A 1 79 ? 22.074 13.403 -10.871 1.00 48.19 79 ARG A N 1
ATOM 560 C CA . ARG A 1 79 ? 22.717 14.140 -9.796 1.00 48.19 79 ARG A CA 1
ATOM 561 C C . ARG A 1 79 ? 21.771 15.120 -9.083 1.00 48.19 79 ARG A C 1
ATOM 563 O O . ARG A 1 79 ? 21.970 16.327 -9.189 1.00 48.19 79 ARG A O 1
ATOM 570 N N . GLN A 1 80 ? 20.796 14.626 -8.324 1.00 37.38 80 GLN A N 1
ATOM 571 C CA . GLN A 1 80 ? 20.238 15.345 -7.173 1.00 37.38 80 GLN A CA 1
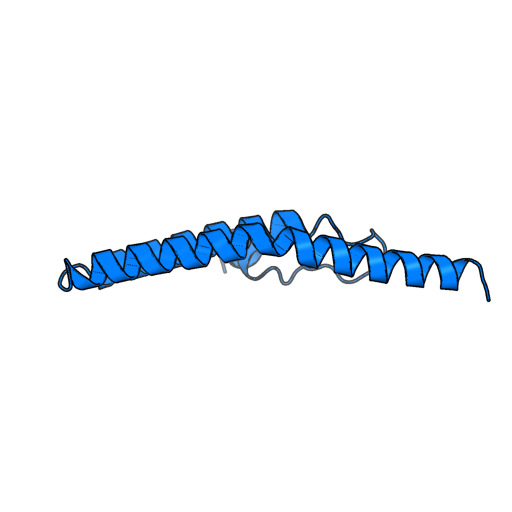ATOM 572 C C . GLN A 1 80 ? 20.122 14.357 -6.012 1.00 37.38 80 GLN A C 1
ATOM 574 O O . GLN A 1 80 ? 19.461 13.328 -6.160 1.00 37.38 80 GLN A O 1
ATOM 579 N N . PRO A 1 81 ? 20.799 14.600 -4.875 1.00 37.69 81 PRO A N 1
ATOM 580 C CA . PRO A 1 81 ? 20.644 13.735 -3.728 1.00 37.69 81 PRO A CA 1
ATOM 581 C C . PRO A 1 81 ? 19.176 13.829 -3.321 1.00 37.69 81 PRO A C 1
ATOM 583 O O . PRO A 1 81 ? 18.683 14.910 -3.019 1.00 37.69 81 PRO A O 1
ATOM 586 N N . ILE A 1 82 ? 18.481 12.697 -3.312 1.00 46.75 82 ILE A N 1
ATOM 587 C CA . ILE A 1 82 ? 17.127 12.516 -2.765 1.00 46.75 82 ILE A CA 1
ATOM 588 C C . ILE A 1 82 ? 17.170 12.641 -1.221 1.00 46.75 82 ILE A C 1
ATOM 590 O O . ILE A 1 82 ? 16.608 11.846 -0.471 1.00 46.75 82 ILE A O 1
ATOM 594 N N . LEU A 1 83 ? 17.892 13.664 -0.747 1.00 39.34 83 LEU A N 1
ATOM 595 C CA . LEU A 1 83 ? 18.057 14.139 0.622 1.00 39.34 83 LEU A CA 1
ATOM 596 C C . LEU A 1 83 ? 16.839 14.962 1.075 1.00 39.34 83 LEU A C 1
ATOM 598 O O . LEU A 1 83 ? 16.894 15.647 2.085 1.00 39.34 83 LEU A O 1
ATOM 602 N N . GLU A 1 84 ? 15.715 14.833 0.382 1.00 45.00 84 GLU A N 1
ATOM 603 C CA . GLU A 1 84 ? 14.385 15.072 0.924 1.00 45.00 84 GLU A CA 1
ATOM 604 C C . GLU A 1 84 ? 13.605 13.757 0.881 1.00 45.00 84 GLU A C 1
ATOM 606 O O . GLU A 1 84 ? 12.544 13.655 0.281 1.00 45.00 84 GLU A O 1
ATOM 611 N N . CYS A 1 85 ? 14.142 12.713 1.520 1.00 46.22 85 CYS A N 1
ATOM 612 C CA . CYS A 1 85 ? 13.322 11.605 1.997 1.00 46.22 85 CYS A CA 1
ATOM 613 C C . CYS A 1 85 ? 12.535 12.111 3.222 1.00 46.22 85 CYS A C 1
ATOM 615 O O . CYS A 1 85 ? 13.108 12.135 4.318 1.00 46.22 85 CYS A O 1
ATOM 617 N N . PRO A 1 86 ? 11.243 12.484 3.114 1.00 47.34 86 PRO A N 1
ATOM 618 C CA . PRO A 1 86 ? 10.450 12.886 4.280 1.00 47.34 86 PRO A CA 1
ATOM 619 C C . PRO A 1 86 ? 10.426 11.801 5.376 1.00 47.34 86 PRO A C 1
ATOM 621 O O . PRO A 1 86 ? 10.330 12.111 6.559 1.00 47.34 86 PRO A O 1
ATOM 624 N N . ILE A 1 87 ? 10.627 10.530 5.012 1.00 50.34 87 ILE A N 1
ATOM 625 C CA . ILE A 1 87 ? 10.731 9.399 5.949 1.00 50.34 87 ILE A CA 1
ATOM 626 C C . ILE A 1 87 ? 12.125 9.198 6.574 1.00 50.34 87 ILE A C 1
ATOM 628 O O . ILE A 1 87 ? 12.215 8.694 7.693 1.00 50.34 87 ILE A O 1
ATOM 632 N N . ALA A 1 88 ? 13.215 9.640 5.933 1.00 44.19 88 ALA A N 1
ATOM 633 C CA . ALA A 1 88 ? 14.545 9.636 6.561 1.00 44.19 88 ALA A CA 1
ATOM 634 C C . ALA A 1 88 ? 14.661 10.747 7.622 1.00 44.19 88 ALA A C 1
ATOM 636 O O . ALA A 1 88 ? 15.306 10.549 8.649 1.00 44.19 88 ALA A O 1
ATOM 637 N N . SER A 1 89 ? 13.969 11.876 7.419 1.00 43.31 89 SER A N 1
ATOM 638 C CA . SER A 1 89 ? 13.818 12.938 8.426 1.00 43.31 89 SER A CA 1
ATOM 639 C C . SER A 1 89 ? 13.011 12.471 9.651 1.00 43.31 89 SER A C 1
ATOM 641 O O . SER A 1 89 ? 13.395 12.767 10.780 1.00 43.31 89 SER A O 1
ATOM 643 N N . VAL A 1 90 ? 11.970 11.648 9.457 1.00 51.72 90 VAL A N 1
ATOM 644 C CA . VAL A 1 90 ? 11.181 11.045 10.553 1.00 51.72 90 VAL A CA 1
ATOM 645 C C . VAL A 1 90 ? 11.950 9.959 11.323 1.00 51.72 90 VAL A C 1
ATOM 647 O O . VAL A 1 90 ? 11.844 9.894 12.547 1.00 51.72 90 VAL A O 1
ATOM 650 N N . CYS A 1 91 ? 12.765 9.137 10.651 1.00 43.62 91 CYS A N 1
ATOM 651 C CA . CYS A 1 91 ? 13.644 8.159 11.318 1.00 43.62 91 CYS A CA 1
ATOM 652 C C . CYS A 1 91 ? 14.884 8.794 11.984 1.00 43.62 91 CYS A C 1
ATOM 654 O O . CYS A 1 91 ? 15.487 8.179 12.861 1.00 43.62 91 CYS A O 1
ATOM 656 N N . SER A 1 92 ? 15.249 10.028 11.619 1.00 39.41 92 SER A N 1
ATOM 657 C CA . SER A 1 92 ? 16.334 10.822 12.218 1.00 39.41 92 SER A CA 1
ATOM 658 C C . SER A 1 92 ? 15.844 11.713 13.372 1.00 39.41 92 SER A C 1
ATOM 660 O O . SER A 1 92 ? 16.329 12.836 13.518 1.00 39.41 92 SER A O 1
ATOM 662 N N . GLY A 1 93 ? 14.877 11.257 14.180 1.00 48.53 93 GLY A N 1
ATOM 663 C CA . GLY A 1 93 ? 14.284 12.043 15.269 1.00 48.53 93 GLY A CA 1
ATOM 664 C C . GLY A 1 93 ? 15.298 12.940 15.997 1.00 48.53 93 GLY A C 1
ATOM 665 O O . GLY A 1 93 ? 16.170 12.442 16.707 1.00 48.53 93 GLY A O 1
ATOM 666 N N . GLY A 1 94 ? 15.190 14.261 15.792 1.00 48.31 94 GLY A N 1
ATOM 667 C CA . GLY A 1 94 ? 16.058 15.243 16.447 1.00 48.31 94 GLY A CA 1
ATOM 668 C C . GLY A 1 94 ? 16.538 16.430 15.603 1.00 48.31 94 GLY A C 1
ATOM 669 O O . GLY A 1 94 ? 17.747 16.671 15.552 1.00 48.31 94 GLY A O 1
ATOM 670 N N . ARG A 1 95 ? 15.623 17.198 14.996 1.00 39.62 95 ARG A N 1
ATOM 671 C CA . ARG A 1 95 ? 15.494 18.668 15.139 1.00 39.62 95 ARG A CA 1
ATOM 672 C C . ARG A 1 95 ? 14.411 19.226 14.227 1.00 39.62 95 ARG A C 1
ATOM 674 O O . ARG A 1 95 ? 14.375 18.811 13.053 1.00 39.62 95 ARG A O 1
#

Solvent-accessible surface area (backbone atoms only — not comparable to full-atom values): 5676 Å² total; per-residue (Å²): 133,58,73,67,57,57,51,54,54,51,49,54,52,51,40,50,51,51,46,62,62,54,48,52,60,46,56,53,50,50,55,51,52,51,55,53,48,53,53,51,37,73,75,36,63,93,50,37,74,60,54,53,52,52,47,52,55,52,48,54,54,46,51,54,52,41,50,60,64,44,66,73,57,66,71,98,80,68,100,63,82,75,82,77,41,73,64,58,57,62,74,52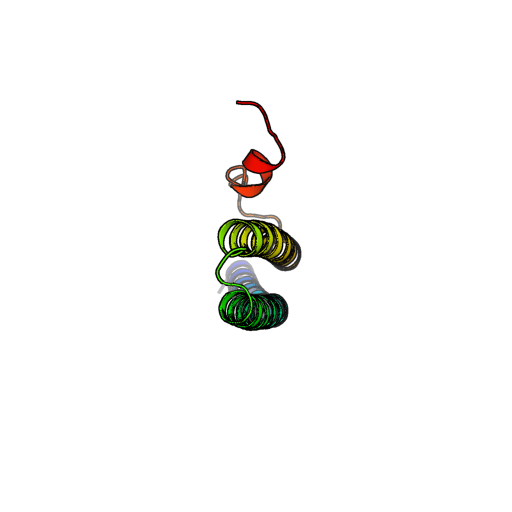,76,83,131

InterPro domains:
  IPR002379 V-ATPase proteolipid subunit C-like domain [PF00137] (14-69)
  IPR035921 F/V-ATP synthase subunit C superfamily [SSF81333] (6-70)
  IPR038662 F1F0 ATP synthase subunit C superfamily [G3DSA:1.20.20.10] (1-73)

Nearest PDB structures (foldseek):
  6vof-assembly1_S  TM=8.524E-01  e=3.168E-03  Spinacia oleracea
  7jg7-assembly1_2  TM=8.424E-01  e=7.154E-03  Mycolicibacterium smegmatis
  7njn-assembly1_L  TM=8.247E-01  e=8.634E-03  Mycolicibacterium smegmatis MC2 155
  7njp-assembly1_R  TM=8.409E-01  e=1.042E-02  Mycolicibacterium smegmatis MC2 155
  8dbw-assembly1_N  TM=8.808E-01  e=4.991E-02  Escherichia coli